Protein AF-A0A7X6PZB3-F1 (afdb_monomer_lite)

pLDDT: mean 87.86, std 7.4, range [53.75, 95.75]

Secondary structure (DSSP, 8-state):
--HHHHHHHHHHHHHHHHHH--S-HHHHHHHHIIIIIIHHHHHHHHTTPPPP-TTS---HHHHHHHHHHHHHHHHHHHHHHHTTTTTTTHHHHHHHHH---TTTHHHHHHHIIIIIHHHHIIIIIIIITTS--TTHHHHHHHHHHHHHHHHHHHH--

Foldseek 3Di:
DDLVCLLLCLLVVLLVVLLVLPDALVRSLVSLCVSLNVVLVVVCVVVVHDAPDPDPDDPVVVVVVVVVVVVCVVVVVVVVCVVVVPCVCLQVLCCPRHNDHPVCPVVSVCCVPPPVVVSLCCRLVPRQQSDDDPPSVVVSVVSVVSSVCSNVVRSPD

Radius of gyration: 17.6 Å; chains: 1; bounding box: 42×25×51 Å

Sequence (157 aa):
MNKKLFMILTVILLITIDMLGIFSYLQRSLLKILLFGIVPLLSLKHRNMPFPNLKKGVNLKGIVLLSVIIIVGLLGGAYLLSYFGLFDNVQVSLANQVGVVKSNYPYVFVYVVLINGPLEEFFFRHYVYIQDFKYRKFVSSLLFSIYHVGMLFTMFP

Structure (mmCIF, N/CA/C/O backbone):
data_AF-A0A7X6PZB3-F1
#
_entry.id   AF-A0A7X6PZB3-F1
#
loop_
_atom_site.group_PDB
_atom_site.id
_atom_site.type_symbol
_atom_site.label_atom_id
_atom_site.label_alt_id
_atom_site.label_comp_id
_atom_site.label_asym_id
_atom_site.label_entity_id
_atom_site.label_seq_id
_atom_site.pdbx_PDB_ins_code
_atom_site.Cartn_x
_atom_site.Cartn_y
_atom_site.Cartn_z
_atom_site.occupancy
_atom_site.B_iso_or_equiv
_atom_site.auth_seq_id
_atom_site.auth_comp_id
_atom_site.auth_asym_id
_atom_site.auth_atom_id
_atom_site.pdbx_PDB_model_num
ATOM 1 N N . MET A 1 1 ? 3.056 -0.558 24.267 1.00 58.31 1 MET A N 1
ATOM 2 C CA . MET A 1 1 ? 3.376 0.449 23.227 1.00 58.31 1 MET A CA 1
ATOM 3 C C . MET A 1 1 ? 2.136 1.269 22.878 1.00 58.31 1 MET A C 1
ATOM 5 O O . MET A 1 1 ? 1.064 0.689 22.708 1.00 58.31 1 MET A O 1
ATOM 9 N N . ASN A 1 2 ? 2.257 2.600 22.811 1.00 82.44 2 ASN A N 1
ATOM 10 C CA . ASN A 1 2 ? 1.155 3.499 22.444 1.00 82.44 2 ASN A CA 1
ATOM 11 C C . ASN A 1 2 ? 0.677 3.187 21.010 1.00 82.44 2 ASN A C 1
ATOM 13 O O . ASN A 1 2 ? 1.489 3.069 20.096 1.00 82.44 2 ASN A O 1
ATOM 17 N N . LYS A 1 3 ? -0.636 3.025 20.811 1.00 81.56 3 LYS A N 1
ATOM 18 C CA . LYS A 1 3 ? -1.231 2.581 19.535 1.00 81.56 3 LYS A CA 1
ATOM 19 C C . LYS A 1 3 ? -0.915 3.545 18.391 1.00 81.56 3 LYS A C 1
ATOM 21 O O . LYS A 1 3 ? -0.605 3.113 17.288 1.00 81.56 3 LYS A O 1
ATOM 26 N N . LYS A 1 4 ? -0.957 4.847 18.684 1.00 84.81 4 LYS A N 1
ATOM 27 C CA . LYS A 1 4 ? -0.624 5.915 17.731 1.00 84.81 4 LYS A CA 1
ATOM 28 C C . LYS A 1 4 ? 0.836 5.847 17.319 1.00 84.81 4 LYS A C 1
ATOM 30 O O . LYS A 1 4 ? 1.136 5.907 16.134 1.00 84.81 4 LYS A O 1
ATOM 35 N N . LEU A 1 5 ? 1.708 5.633 18.301 1.00 87.06 5 LEU A N 1
ATOM 36 C CA . LEU A 1 5 ? 3.136 5.486 18.070 1.00 87.06 5 LEU A CA 1
ATOM 37 C C . LEU A 1 5 ? 3.430 4.268 17.189 1.00 87.06 5 LEU A C 1
ATOM 39 O O . LEU A 1 5 ? 4.184 4.401 16.240 1.00 87.06 5 LEU A O 1
ATOM 43 N N . PHE A 1 6 ? 2.780 3.122 17.433 1.00 89.50 6 PHE A N 1
ATOM 44 C CA . PHE A 1 6 ? 2.917 1.951 16.561 1.00 89.50 6 PHE A CA 1
ATOM 45 C C . PHE A 1 6 ? 2.545 2.273 15.109 1.00 89.50 6 PHE A C 1
ATOM 47 O O . PHE A 1 6 ? 3.359 2.052 14.227 1.00 89.50 6 PHE A O 1
ATOM 54 N N . MET A 1 7 ? 1.357 2.841 14.863 1.00 91.31 7 MET A N 1
ATOM 55 C CA . MET A 1 7 ? 0.893 3.136 13.499 1.00 91.31 7 MET A CA 1
ATOM 56 C C . MET A 1 7 ? 1.852 4.072 12.750 1.00 91.31 7 MET A C 1
ATOM 58 O O . MET A 1 7 ? 2.181 3.818 11.595 1.00 91.31 7 MET A O 1
ATOM 62 N N . ILE A 1 8 ? 2.319 5.128 13.422 1.00 91.56 8 ILE A N 1
ATOM 63 C CA . ILE A 1 8 ? 3.257 6.097 12.847 1.00 91.56 8 ILE A CA 1
ATOM 64 C C . ILE A 1 8 ? 4.614 5.438 12.582 1.00 91.56 8 ILE A C 1
ATOM 66 O O . ILE A 1 8 ? 5.134 5.551 11.476 1.00 91.56 8 ILE A O 1
ATOM 70 N N . LEU A 1 9 ? 5.166 4.710 13.559 1.00 92.44 9 LEU A N 1
ATOM 71 C CA . LEU A 1 9 ? 6.449 4.020 13.408 1.00 92.44 9 LEU A CA 1
ATOM 72 C C . LEU A 1 9 ? 6.406 2.977 12.295 1.00 92.44 9 LEU A C 1
ATOM 74 O O . LEU A 1 9 ? 7.369 2.864 11.550 1.00 92.44 9 LEU A O 1
ATOM 78 N N . THR A 1 10 ? 5.302 2.242 12.149 1.00 91.88 10 THR A N 1
ATOM 79 C CA . THR A 1 10 ? 5.143 1.267 11.069 1.00 91.88 10 THR A CA 1
ATOM 80 C C . THR A 1 10 ? 5.219 1.930 9.696 1.00 91.88 10 THR A C 1
ATOM 82 O O . THR A 1 10 ? 5.924 1.432 8.822 1.00 91.88 10 THR A O 1
ATOM 85 N N . VAL A 1 11 ? 4.527 3.059 9.510 1.00 92.38 11 VAL A N 1
ATOM 86 C CA . VAL A 1 11 ? 4.555 3.804 8.243 1.00 92.38 11 VAL A CA 1
ATOM 87 C C . VAL A 1 11 ? 5.942 4.380 7.976 1.00 92.38 11 VAL A C 1
ATOM 89 O O . VAL A 1 11 ? 6.471 4.181 6.888 1.00 92.38 11 VAL A O 1
ATOM 92 N N . ILE A 1 12 ? 6.552 5.037 8.967 1.00 92.56 12 ILE A N 1
ATOM 93 C CA . ILE A 1 12 ? 7.900 5.604 8.828 1.00 92.56 12 ILE A CA 1
ATOM 94 C C . ILE A 1 12 ? 8.906 4.506 8.484 1.00 92.56 12 ILE A C 1
ATOM 96 O O . ILE A 1 12 ? 9.668 4.663 7.540 1.00 92.56 12 ILE A O 1
ATOM 100 N N . LEU A 1 13 ? 8.875 3.378 9.198 1.00 91.81 13 LEU A N 1
ATOM 101 C CA . LEU A 1 13 ? 9.786 2.263 8.963 1.00 91.81 13 LEU A CA 1
ATOM 102 C C . LEU A 1 13 ? 9.655 1.722 7.535 1.00 91.81 13 LEU A C 1
ATOM 104 O O . LEU A 1 13 ? 10.671 1.510 6.882 1.00 91.81 13 LEU A O 1
ATOM 108 N N . LEU A 1 14 ? 8.430 1.523 7.036 1.00 89.75 14 LEU A N 1
ATOM 109 C CA . LEU A 1 14 ? 8.219 1.049 5.665 1.00 89.75 14 LEU A CA 1
ATOM 110 C C . LEU A 1 14 ? 8.701 2.060 4.623 1.00 89.75 14 LEU A C 1
ATOM 112 O O . LEU A 1 14 ? 9.361 1.655 3.673 1.00 89.75 14 LEU A O 1
ATOM 116 N N . ILE A 1 15 ? 8.448 3.355 4.829 1.00 90.62 15 ILE A N 1
ATOM 117 C CA . ILE A 1 15 ? 8.970 4.406 3.945 1.00 90.62 15 ILE A CA 1
ATOM 118 C C . ILE A 1 15 ? 10.497 4.383 3.945 1.00 90.62 15 ILE A C 1
ATOM 120 O O . ILE A 1 15 ? 11.099 4.378 2.882 1.00 90.62 15 ILE A O 1
ATOM 124 N N . THR A 1 16 ? 11.140 4.319 5.113 1.00 88.81 16 THR A N 1
ATOM 125 C CA . THR A 1 16 ? 12.604 4.255 5.201 1.00 88.81 16 THR A CA 1
ATOM 126 C C . THR A 1 16 ? 13.151 3.021 4.488 1.00 88.81 16 THR A C 1
ATOM 128 O O . THR A 1 16 ? 14.114 3.129 3.738 1.00 88.81 16 THR A O 1
ATOM 131 N N . ILE A 1 17 ? 12.529 1.856 4.671 1.00 87.44 17 ILE A N 1
ATOM 132 C CA . ILE A 1 17 ? 12.915 0.613 3.989 1.00 87.44 17 ILE A CA 1
ATOM 133 C C . ILE A 1 17 ? 12.798 0.761 2.467 1.00 87.44 17 ILE A C 1
ATOM 135 O O . ILE A 1 17 ? 13.715 0.358 1.749 1.00 87.44 17 ILE A O 1
ATOM 139 N N . ASP A 1 18 ? 11.707 1.355 1.981 1.00 83.62 18 ASP A N 1
ATOM 140 C CA . ASP A 1 18 ? 11.501 1.598 0.553 1.00 83.62 18 ASP A CA 1
ATOM 141 C C . ASP A 1 18 ? 12.457 2.662 -0.006 1.00 83.62 18 ASP A C 1
ATOM 143 O O . ASP A 1 18 ? 12.904 2.529 -1.147 1.00 83.62 18 ASP A O 1
ATOM 147 N N . MET A 1 19 ? 12.818 3.668 0.798 1.00 83.25 19 MET A N 1
ATOM 148 C CA . MET A 1 19 ? 13.763 4.726 0.434 1.00 83.25 19 MET A CA 1
ATOM 149 C C . MET A 1 19 ? 15.211 4.258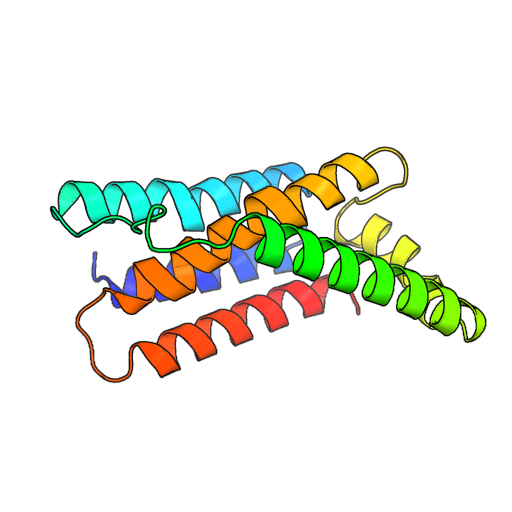 0.376 1.00 83.25 19 MET A C 1
ATOM 151 O O . MET A 1 19 ? 15.968 4.711 -0.475 1.00 83.25 19 MET A O 1
ATO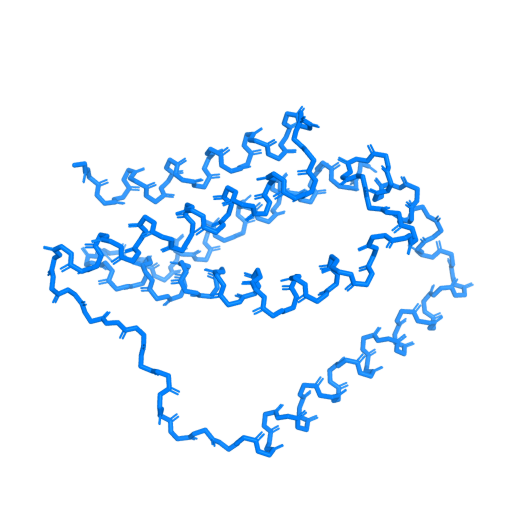M 155 N N . LEU A 1 20 ? 15.608 3.356 1.273 1.00 83.62 20 LEU A N 1
ATOM 156 C CA . LEU A 1 20 ? 16.975 2.847 1.309 1.00 83.62 20 LEU A CA 1
ATOM 157 C C . LEU A 1 20 ? 17.308 1.990 0.083 1.00 83.62 20 LEU A C 1
ATOM 159 O O . LEU A 1 20 ? 18.479 1.825 -0.239 1.00 83.62 20 LEU A O 1
ATOM 163 N N . GLY A 1 21 ? 16.309 1.411 -0.588 1.00 77.06 21 GLY A N 1
ATOM 164 C CA . GLY A 1 21 ? 16.533 0.631 -1.807 1.00 77.06 21 GLY A CA 1
ATOM 165 C C . GLY A 1 21 ? 17.234 -0.720 -1.593 1.00 77.06 21 GLY A C 1
ATOM 166 O O . GLY A 1 21 ? 17.437 -1.454 -2.551 1.00 77.06 21 GLY A O 1
ATOM 167 N N . ILE A 1 22 ? 17.573 -1.080 -0.349 1.00 77.00 22 ILE A N 1
ATOM 168 C CA . ILE A 1 22 ? 18.440 -2.230 -0.021 1.00 77.00 22 ILE A CA 1
ATOM 169 C C . ILE A 1 22 ? 17.729 -3.578 -0.231 1.00 77.00 22 ILE A C 1
ATOM 171 O O . ILE A 1 22 ? 18.370 -4.594 -0.495 1.00 77.00 22 ILE A O 1
ATOM 175 N N . PHE A 1 23 ? 16.402 -3.611 -0.100 1.00 81.50 23 PHE A N 1
ATOM 176 C CA . PHE A 1 23 ? 15.628 -4.852 -0.127 1.00 81.50 23 PHE A CA 1
ATOM 177 C C . PHE A 1 23 ? 15.066 -5.161 -1.514 1.00 81.50 23 PHE A C 1
ATOM 179 O O . PHE A 1 23 ? 14.558 -4.276 -2.209 1.00 81.50 23 PHE A O 1
ATOM 186 N N . SER A 1 24 ? 15.060 -6.445 -1.875 1.00 81.75 24 SER A N 1
ATOM 187 C CA . SER A 1 24 ? 14.364 -6.933 -3.068 1.00 81.75 24 SER A CA 1
ATOM 188 C C . SER A 1 24 ? 12.843 -6.800 -2.929 1.00 81.75 24 SER A C 1
ATOM 190 O O . SER A 1 24 ? 12.309 -6.730 -1.817 1.00 81.75 24 SER A O 1
ATOM 192 N N . TYR A 1 25 ? 12.115 -6.827 -4.051 1.00 82.75 25 TYR A N 1
ATOM 193 C CA . TYR A 1 25 ? 10.649 -6.736 -4.052 1.00 82.75 25 TYR A CA 1
ATOM 194 C C . TYR A 1 25 ? 9.986 -7.762 -3.118 1.00 82.75 25 TYR A C 1
ATOM 196 O O . TYR A 1 25 ? 9.060 -7.437 -2.373 1.00 82.75 25 TYR A O 1
ATOM 204 N N . LEU A 1 26 ? 10.493 -9.000 -3.107 1.00 84.81 26 LEU A N 1
ATOM 205 C CA . LEU A 1 26 ? 9.986 -10.073 -2.250 1.00 84.81 26 LEU A CA 1
ATOM 206 C C . LEU A 1 26 ? 10.214 -9.765 -0.765 1.00 84.81 26 LEU A C 1
ATOM 208 O O . LEU A 1 26 ? 9.305 -9.929 0.044 1.00 84.81 26 LEU A O 1
ATOM 212 N N . GLN A 1 27 ? 11.401 -9.276 -0.400 1.00 88.06 27 GLN A N 1
ATOM 213 C CA . GLN A 1 27 ? 11.713 -8.910 0.985 1.00 88.06 27 GLN A CA 1
ATOM 214 C C . GLN A 1 27 ? 10.828 -7.756 1.472 1.00 88.06 27 GLN A C 1
ATOM 216 O O . GLN A 1 27 ? 10.248 -7.842 2.555 1.00 88.06 27 GLN A O 1
ATOM 221 N N . ARG A 1 28 ? 10.642 -6.718 0.645 1.00 87.50 28 ARG A N 1
ATOM 222 C CA . ARG A 1 28 ? 9.708 -5.611 0.923 1.00 87.50 28 ARG A CA 1
ATOM 223 C C . ARG A 1 28 ? 8.281 -6.124 1.113 1.00 87.50 28 ARG A C 1
ATOM 225 O O . ARG A 1 28 ? 7.593 -5.733 2.052 1.00 87.50 28 ARG A O 1
ATOM 232 N N . SER A 1 29 ? 7.861 -7.058 0.263 1.00 89.81 29 SER A N 1
ATOM 233 C CA . SER A 1 29 ? 6.535 -7.675 0.320 1.00 89.81 29 SER A CA 1
ATOM 234 C C . SER A 1 29 ? 6.298 -8.449 1.621 1.00 89.81 29 SER A C 1
ATOM 236 O O . SER A 1 29 ? 5.237 -8.321 2.236 1.00 89.81 29 SER A O 1
ATOM 238 N N . LEU A 1 30 ? 7.293 -9.216 2.081 1.00 92.00 30 LEU A N 1
ATOM 239 C CA . LEU A 1 30 ? 7.241 -9.933 3.361 1.00 92.00 30 LEU A CA 1
ATOM 240 C C . LEU A 1 30 ? 7.171 -8.973 4.552 1.00 92.00 30 LEU A C 1
ATOM 242 O O . LEU A 1 30 ? 6.381 -9.189 5.473 1.00 92.00 30 LEU A O 1
ATOM 246 N N . LEU A 1 31 ? 7.948 -7.888 4.518 1.00 92.56 31 LEU A N 1
ATOM 247 C CA . LEU A 1 31 ? 7.905 -6.850 5.548 1.00 92.56 31 LEU A CA 1
ATOM 248 C C . LEU A 1 31 ? 6.527 -6.187 5.617 1.00 92.56 31 LEU A C 1
ATOM 250 O O . LEU A 1 31 ? 6.003 -6.006 6.714 1.00 92.56 31 LEU A O 1
ATOM 254 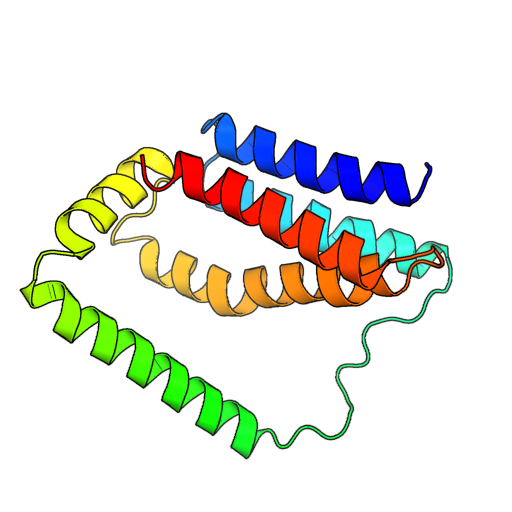N N . LYS A 1 32 ? 5.894 -5.905 4.471 1.00 92.00 32 LYS A N 1
ATOM 255 C CA . LYS A 1 32 ? 4.514 -5.396 4.425 1.00 92.00 32 LYS A CA 1
ATOM 256 C C . LYS A 1 32 ? 3.516 -6.395 5.006 1.00 92.00 32 LYS A C 1
ATOM 258 O O . LYS A 1 32 ? 2.708 -6.011 5.847 1.00 92.00 32 LYS A O 1
ATOM 263 N N . ILE A 1 33 ? 3.598 -7.678 4.644 1.00 94.56 33 ILE A N 1
ATOM 264 C CA . ILE A 1 33 ? 2.742 -8.728 5.232 1.00 94.56 33 ILE A CA 1
ATOM 265 C C . ILE A 1 33 ? 2.880 -8.745 6.759 1.00 94.56 33 ILE A C 1
ATOM 267 O O . ILE A 1 33 ? 1.882 -8.821 7.478 1.00 94.56 33 ILE A O 1
ATOM 271 N N . LEU A 1 34 ? 4.106 -8.642 7.268 1.00 94.56 34 LEU A N 1
ATOM 272 C CA . LEU A 1 34 ? 4.364 -8.657 8.701 1.00 94.56 34 LEU A CA 1
ATOM 273 C C . LEU A 1 34 ? 3.820 -7.398 9.393 1.00 94.56 34 LEU A C 1
ATOM 275 O O . LEU A 1 34 ? 3.109 -7.503 10.393 1.00 94.56 34 LEU A O 1
ATOM 279 N N . LEU A 1 35 ? 4.124 -6.219 8.854 1.00 93.75 35 LEU A N 1
ATOM 280 C CA . LEU A 1 35 ? 3.861 -4.929 9.490 1.00 93.75 35 LEU A CA 1
ATOM 281 C C . LEU A 1 35 ? 2.426 -4.418 9.307 1.00 93.75 35 LEU A C 1
ATOM 283 O O . LEU A 1 35 ? 1.870 -3.842 10.241 1.00 93.75 35 LEU A O 1
ATOM 287 N N . PHE A 1 36 ? 1.815 -4.645 8.144 1.00 94.50 36 PHE A N 1
ATOM 288 C CA . PHE A 1 36 ? 0.424 -4.279 7.861 1.00 94.50 36 PHE A CA 1
ATOM 289 C C . PHE A 1 36 ? -0.562 -5.420 8.119 1.00 94.50 36 PHE A C 1
ATOM 291 O O . PHE A 1 36 ? -1.729 -5.150 8.381 1.00 94.50 36 PHE A O 1
ATOM 298 N N . GLY A 1 37 ? -0.113 -6.678 8.119 1.00 93.50 37 GLY A N 1
ATOM 299 C CA . GLY A 1 37 ? -0.962 -7.848 8.353 1.00 93.50 37 GLY A CA 1
ATOM 300 C C . GLY A 1 37 ? -0.775 -8.469 9.736 1.00 93.50 37 GLY A C 1
ATOM 301 O O . GLY A 1 37 ? -1.612 -8.301 10.624 1.00 93.50 37 GLY A O 1
ATOM 302 N N . ILE A 1 38 ? 0.323 -9.205 9.928 1.00 93.81 38 ILE A N 1
ATOM 303 C CA . ILE A 1 38 ? 0.516 -10.100 11.083 1.00 93.81 38 ILE A CA 1
ATOM 304 C C . ILE A 1 38 ? 0.520 -9.331 12.409 1.00 93.81 38 ILE A C 1
ATOM 306 O O . ILE A 1 38 ? -0.245 -9.664 13.314 1.00 93.81 38 ILE A O 1
ATOM 310 N N . VAL A 1 39 ? 1.352 -8.296 12.544 1.00 93.25 39 VAL A N 1
ATOM 311 C CA . VAL A 1 39 ? 1.473 -7.547 13.805 1.00 93.25 39 VAL A CA 1
ATOM 312 C C . VAL A 1 39 ? 0.149 -6.858 14.185 1.00 93.25 39 VAL A C 1
ATOM 314 O 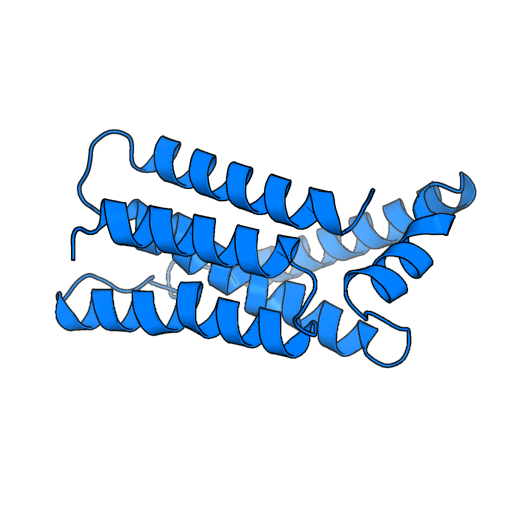O . VAL A 1 39 ? -0.291 -7.011 15.330 1.00 93.25 39 VAL A O 1
ATOM 317 N N . PRO A 1 40 ? -0.552 -6.162 13.268 1.00 92.50 40 PRO A N 1
ATOM 318 C CA . PRO A 1 40 ? -1.878 -5.617 13.550 1.00 92.50 40 PRO A CA 1
ATOM 319 C C . PRO A 1 40 ? -2.919 -6.687 13.906 1.00 92.50 40 PRO A C 1
ATOM 321 O O . PRO A 1 40 ? -3.685 -6.485 14.847 1.00 92.50 40 PRO A O 1
ATOM 324 N N . LEU A 1 41 ? -2.926 -7.846 13.234 1.00 91.81 41 LEU A N 1
ATOM 325 C CA . LEU A 1 41 ? -3.828 -8.960 13.564 1.00 91.81 41 LEU A CA 1
ATOM 326 C C . LEU A 1 41 ? -3.591 -9.495 14.980 1.00 91.81 41 LEU A C 1
ATOM 328 O O . LEU A 1 41 ? -4.547 -9.676 15.738 1.00 91.81 41 LEU A O 1
ATOM 332 N N . LEU A 1 42 ? -2.330 -9.708 15.364 1.00 91.75 42 LEU A N 1
ATOM 333 C CA . LEU A 1 42 ? -1.971 -10.137 16.718 1.00 91.75 42 LEU A CA 1
ATOM 334 C C . LEU A 1 42 ? -2.372 -9.086 17.763 1.00 91.75 42 LEU A C 1
ATOM 336 O O . LEU A 1 42 ? -2.897 -9.439 18.818 1.00 91.75 42 LEU A O 1
ATOM 340 N N . SER A 1 43 ? -2.196 -7.800 17.448 1.00 91.06 43 SER A N 1
ATOM 341 C CA . SER A 1 43 ? -2.628 -6.676 18.291 1.00 91.06 43 SER A CA 1
ATOM 342 C C . SER A 1 43 ? -4.147 -6.656 18.504 1.00 91.06 43 SER A C 1
ATOM 344 O O . SER A 1 43 ? -4.600 -6.458 19.633 1.00 91.06 43 SER A O 1
ATOM 346 N N . LEU A 1 44 ? -4.945 -6.907 17.455 1.00 91.12 44 LEU A N 1
ATOM 347 C CA . LEU A 1 44 ? -6.406 -7.020 17.566 1.00 91.12 44 LEU A CA 1
ATOM 348 C C . LEU A 1 44 ? -6.813 -8.231 18.411 1.00 91.12 44 LEU A C 1
ATOM 350 O O . LEU A 1 44 ? -7.626 -8.081 19.324 1.00 91.12 44 LEU A O 1
ATOM 354 N N . LYS A 1 45 ? -6.202 -9.399 18.156 1.00 89.88 45 LYS A N 1
ATOM 355 C CA . LYS A 1 45 ? -6.466 -10.642 18.896 1.00 89.88 45 LYS A CA 1
ATOM 356 C C . LYS A 1 45 ? -6.177 -10.482 20.385 1.00 89.88 45 LYS A C 1
ATOM 358 O O . LYS A 1 45 ? -7.022 -10.805 21.208 1.00 89.88 45 LYS A O 1
ATOM 363 N N . HIS A 1 46 ? -5.009 -9.945 20.733 1.00 90.06 46 HIS A N 1
ATOM 364 C CA . HIS A 1 46 ? -4.603 -9.743 22.125 1.00 90.06 46 HIS A CA 1
ATOM 365 C C . HIS A 1 46 ? -5.545 -8.796 22.888 1.00 90.06 46 HIS A C 1
ATOM 367 O O . HIS A 1 46 ? -5.648 -8.867 24.107 1.00 90.06 46 HIS A O 1
ATOM 373 N N . ARG A 1 47 ? -6.246 -7.909 22.174 1.00 85.69 47 ARG A N 1
ATOM 374 C CA . ARG A 1 47 ? -7.143 -6.902 22.753 1.00 85.69 47 ARG A CA 1
ATOM 375 C C . ARG A 1 47 ? -8.621 -7.243 22.620 1.00 85.69 47 ARG A C 1
ATOM 377 O O . ARG A 1 47 ? -9.445 -6.394 22.947 1.00 85.69 47 ARG A O 1
ATOM 384 N N . ASN A 1 48 ? -8.954 -8.432 22.114 1.00 87.44 48 ASN A N 1
ATOM 385 C CA . ASN A 1 48 ? -10.329 -8.840 21.821 1.00 87.44 48 ASN A CA 1
ATOM 386 C C . ASN A 1 48 ? -11.099 -7.799 20.979 1.00 87.44 48 ASN A C 1
ATOM 388 O O . ASN A 1 48 ? -12.295 -7.588 21.168 1.00 87.44 48 ASN A O 1
ATOM 392 N N . MET A 1 49 ? -10.408 -7.117 20.058 1.00 87.62 49 MET A N 1
ATOM 393 C CA . MET A 1 49 ? -11.034 -6.161 19.139 1.00 87.62 49 MET A CA 1
ATOM 394 C C . MET A 1 49 ? -11.621 -6.901 17.930 1.00 87.62 49 MET A C 1
ATOM 396 O O . MET A 1 49 ? -11.073 -7.928 17.519 1.00 87.62 49 MET A O 1
ATOM 400 N N . PRO A 1 50 ? -12.714 -6.404 17.326 1.00 85.31 50 PRO A N 1
ATOM 401 C CA . PRO A 1 50 ? -13.368 -7.124 16.249 1.00 85.31 50 PRO A CA 1
ATOM 402 C C . PRO A 1 50 ? -12.511 -7.147 14.979 1.00 85.31 50 PRO A C 1
ATOM 404 O O . PRO A 1 50 ? -11.863 -6.169 14.586 1.00 85.31 50 PRO A O 1
ATOM 407 N N . PHE A 1 51 ? -12.541 -8.303 14.327 1.00 83.56 51 PHE A N 1
ATOM 408 C CA . PHE A 1 51 ? -11.912 -8.546 13.036 1.00 83.56 51 PHE A CA 1
ATOM 409 C C . PHE A 1 51 ? -12.753 -7.951 11.896 1.00 83.56 51 PHE A C 1
ATOM 411 O O . PHE A 1 51 ? -13.961 -7.747 12.066 1.00 83.56 51 PHE A O 1
ATOM 418 N N . PRO A 1 52 ? -12.142 -7.665 10.733 1.00 76.62 52 PRO A N 1
ATOM 419 C CA . PRO A 1 52 ? -12.891 -7.224 9.564 1.00 76.62 52 PRO A CA 1
ATOM 420 C C . PRO A 1 52 ? -13.919 -8.294 9.181 1.00 76.62 52 PRO A C 1
ATOM 422 O O . PRO A 1 52 ? -13.586 -9.462 8.978 1.00 76.62 52 PRO A O 1
ATOM 425 N N . ASN A 1 53 ? -15.193 -7.905 9.109 1.00 74.19 53 ASN A N 1
ATOM 426 C CA . ASN A 1 53 ? -16.263 -8.821 8.736 1.00 74.19 53 ASN A CA 1
ATOM 427 C C . ASN A 1 53 ? -16.360 -8.910 7.208 1.00 74.19 53 ASN A C 1
ATOM 429 O O . ASN A 1 53 ? -16.937 -8.038 6.564 1.00 74.19 53 ASN A O 1
ATOM 433 N N . LEU A 1 54 ? -15.821 -9.988 6.643 1.00 67.69 54 LEU A N 1
ATOM 434 C CA . LEU A 1 54 ? -15.788 -10.234 5.197 1.00 67.69 54 LEU A CA 1
ATOM 435 C C . LEU A 1 54 ? -17.141 -10.698 4.613 1.00 67.69 54 LEU A C 1
ATOM 437 O O . LEU A 1 54 ? -17.253 -10.879 3.406 1.00 67.69 54 LEU A O 1
ATOM 441 N N . LYS A 1 55 ? -18.173 -10.924 5.442 1.00 61.25 55 LYS A N 1
ATOM 442 C CA . LYS A 1 55 ? -19.403 -11.637 5.038 1.00 61.25 55 LYS A CA 1
ATOM 443 C C . LYS A 1 55 ? -20.604 -10.754 4.669 1.00 61.25 55 LYS A C 1
ATOM 445 O O . LYS A 1 55 ? -21.678 -11.288 4.397 1.00 61.25 55 LYS A O 1
ATOM 450 N N . LYS A 1 56 ? -20.505 -9.422 4.690 1.00 53.75 56 LYS A N 1
ATOM 451 C CA . LYS A 1 56 ? -21.707 -8.569 4.610 1.00 53.75 56 LYS A CA 1
ATOM 452 C C . LYS A 1 56 ? -22.121 -8.240 3.163 1.00 53.75 56 LYS A C 1
ATOM 454 O O . LYS A 1 56 ? -21.487 -7.416 2.521 1.00 53.75 56 LYS A O 1
ATOM 459 N N . GLY A 1 57 ? -23.229 -8.833 2.696 1.00 59.09 57 GLY A N 1
ATOM 460 C CA . GLY A 1 57 ? -24.077 -8.299 1.609 1.00 59.09 57 GLY A CA 1
ATOM 461 C C . GLY A 1 57 ? -23.436 -8.181 0.222 1.00 59.09 57 GLY A C 1
ATOM 462 O O . GLY A 1 57 ? -23.791 -7.293 -0.549 1.00 59.09 57 GLY A O 1
ATOM 463 N N . VAL A 1 58 ? -22.465 -9.036 -0.088 1.00 65.50 58 VAL A N 1
ATOM 464 C CA . VAL A 1 58 ? -21.604 -8.859 -1.255 1.00 65.50 58 VAL A CA 1
ATOM 465 C C . VAL A 1 58 ? -22.302 -9.371 -2.519 1.00 65.50 58 VAL A C 1
ATOM 467 O O . VAL A 1 58 ? -22.437 -10.579 -2.711 1.00 65.50 58 VAL A O 1
ATOM 470 N N . ASN A 1 59 ? -22.723 -8.471 -3.413 1.00 84.44 59 ASN A N 1
ATOM 471 C CA . ASN A 1 59 ? -23.081 -8.844 -4.784 1.00 84.44 59 ASN A CA 1
ATOM 472 C C . ASN A 1 59 ? -21.801 -9.250 -5.530 1.00 84.44 59 ASN A C 1
ATOM 474 O O . ASN A 1 59 ? -21.212 -8.450 -6.254 1.00 84.44 59 ASN A O 1
ATOM 478 N N . LEU A 1 60 ? -21.353 -10.491 -5.318 1.00 83.38 60 LEU A N 1
ATOM 479 C CA . LEU A 1 60 ? -20.104 -11.014 -5.877 1.00 83.38 60 LEU A CA 1
ATOM 480 C C . LEU A 1 60 ? -20.061 -10.868 -7.398 1.00 83.38 60 LEU A C 1
ATOM 482 O O . LEU A 1 60 ? -19.037 -10.463 -7.933 1.00 83.38 60 LEU A O 1
ATOM 486 N N . LYS A 1 61 ? -21.181 -11.122 -8.088 1.00 87.75 61 LYS A N 1
ATOM 487 C CA . LYS A 1 61 ? -21.275 -10.936 -9.542 1.00 87.75 61 LYS A CA 1
ATOM 488 C C . LYS A 1 61 ? -21.021 -9.482 -9.935 1.00 87.75 61 LYS A C 1
ATOM 490 O O . LYS A 1 61 ? -20.239 -9.232 -10.843 1.00 87.75 61 LYS A O 1
ATOM 495 N N . GLY A 1 62 ? -21.643 -8.536 -9.229 1.00 90.12 62 GLY A N 1
ATOM 496 C CA . GLY A 1 62 ? -21.443 -7.104 -9.450 1.00 90.12 62 GLY A CA 1
ATOM 497 C C . GLY A 1 62 ? -20.007 -6.653 -9.180 1.00 90.12 62 GLY A C 1
ATOM 498 O O . GLY A 1 62 ? -19.452 -5.904 -9.975 1.00 90.12 62 GLY A O 1
ATOM 499 N N . ILE A 1 63 ? -19.381 -7.148 -8.107 1.00 87.06 63 ILE A N 1
ATOM 50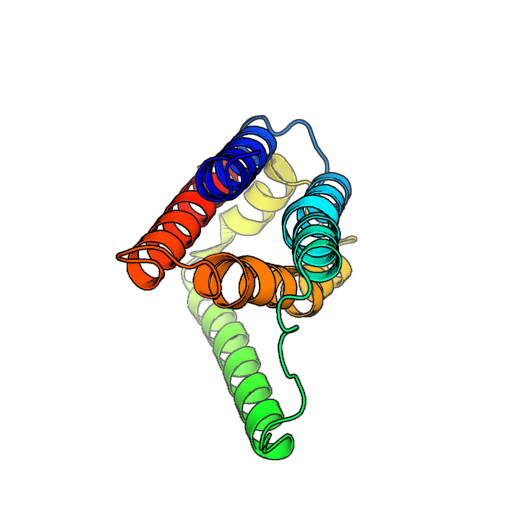0 C CA . ILE A 1 63 ? -17.981 -6.829 -7.791 1.00 87.06 63 ILE A CA 1
ATOM 501 C C . ILE A 1 63 ? -17.043 -7.395 -8.847 1.00 87.06 63 ILE A C 1
ATOM 503 O O . ILE A 1 63 ? -16.205 -6.659 -9.349 1.00 87.06 63 ILE A O 1
ATOM 507 N N . VAL A 1 64 ? -17.203 -8.666 -9.219 1.00 88.62 64 VAL A N 1
ATOM 508 C CA . VAL A 1 64 ? -16.369 -9.292 -10.252 1.00 88.62 64 VAL A CA 1
ATOM 509 C C . VAL A 1 64 ? -16.521 -8.552 -11.578 1.00 88.62 64 VAL A C 1
ATOM 511 O O . VAL A 1 64 ? -15.516 -8.228 -12.203 1.00 88.62 64 VAL A O 1
ATOM 514 N N . LEU A 1 65 ? -17.751 -8.215 -11.979 1.00 93.75 65 LEU A N 1
ATOM 515 C CA . LEU A 1 65 ? -17.997 -7.441 -13.195 1.00 93.75 65 LEU A CA 1
ATOM 516 C C . LEU A 1 65 ? -17.312 -6.070 -13.137 1.00 93.75 65 LEU A C 1
ATOM 518 O O . LEU A 1 65 ? -16.620 -5.695 -14.080 1.00 93.75 65 LEU A O 1
ATOM 522 N N . LEU A 1 66 ? -17.451 -5.346 -12.025 1.00 92.19 66 LEU A N 1
ATOM 523 C CA . LEU A 1 66 ? -16.806 -4.048 -11.838 1.00 92.19 66 LEU A CA 1
ATOM 524 C C . LEU A 1 66 ? -15.275 -4.164 -11.858 1.00 92.19 66 LEU A C 1
ATOM 526 O O . LEU A 1 66 ? -14.615 -3.356 -12.503 1.00 92.19 66 LEU A O 1
ATOM 530 N N . SER A 1 67 ? -14.704 -5.178 -11.205 1.00 88.31 67 SER A N 1
ATOM 531 C CA . SER A 1 67 ? -13.264 -5.447 -11.233 1.00 88.31 67 SER A CA 1
ATOM 532 C C . SER A 1 67 ? -12.770 -5.717 -12.652 1.00 88.31 67 SER A C 1
ATOM 534 O O . SER A 1 67 ? -11.750 -5.160 -13.045 1.00 88.31 67 SER A O 1
ATOM 536 N N . VAL A 1 68 ? -13.503 -6.512 -13.441 1.00 91.88 68 VAL A N 1
ATOM 537 C CA . VAL A 1 68 ? -13.171 -6.765 -14.852 1.00 91.88 68 VAL A CA 1
ATOM 538 C C . VAL A 1 68 ? -13.225 -5.470 -15.660 1.00 91.88 68 VAL A C 1
ATOM 540 O O . VAL A 1 68 ? -12.276 -5.183 -16.383 1.00 91.88 68 VAL A O 1
ATOM 543 N N . ILE A 1 69 ? -14.275 -4.656 -15.503 1.00 95.75 69 ILE A N 1
ATOM 544 C CA . ILE A 1 69 ? -14.398 -3.359 -16.189 1.00 95.75 69 ILE A CA 1
ATOM 545 C C . ILE A 1 69 ? -13.214 -2.446 -15.849 1.00 95.75 69 ILE A C 1
ATOM 547 O O . ILE A 1 69 ? -12.621 -1.859 -16.751 1.00 95.75 69 ILE A O 1
ATOM 551 N N . ILE A 1 70 ? -12.838 -2.351 -14.570 1.00 92.94 70 ILE A N 1
ATOM 552 C CA . ILE A 1 70 ? -11.702 -1.533 -14.127 1.00 92.94 70 ILE A CA 1
ATOM 553 C C . ILE A 1 70 ? -10.394 -2.049 -14.730 1.00 92.94 70 ILE A C 1
ATOM 555 O O . ILE A 1 70 ? -9.619 -1.252 -15.250 1.00 92.94 70 ILE A O 1
ATOM 559 N N . ILE A 1 71 ? -10.147 -3.362 -14.699 1.00 90.31 71 ILE A N 1
ATOM 560 C CA . ILE A 1 71 ? -8.925 -3.955 -15.263 1.00 90.31 71 ILE A CA 1
ATOM 561 C C . ILE A 1 71 ? -8.856 -3.706 -16.772 1.00 90.31 71 ILE A C 1
ATOM 563 O O . ILE A 1 71 ? -7.822 -3.263 -17.266 1.00 90.31 71 ILE A O 1
ATOM 567 N N . VAL A 1 72 ? -9.950 -3.936 -17.502 1.00 94.00 72 VAL A N 1
ATOM 568 C CA . VAL A 1 72 ? -10.015 -3.689 -18.950 1.00 94.00 72 VAL A CA 1
ATOM 569 C C . VAL A 1 72 ? -9.804 -2.208 -19.258 1.00 94.00 72 VAL A C 1
ATOM 571 O O . VAL A 1 72 ? -9.023 -1.883 -20.147 1.00 94.00 72 VAL A O 1
ATOM 574 N N . GLY A 1 73 ? -10.439 -1.307 -18.505 1.00 95.50 73 GLY A N 1
ATOM 575 C CA . GLY A 1 73 ? -10.254 0.136 -18.657 1.00 95.50 73 GLY A CA 1
ATOM 576 C C . GLY A 1 73 ? -8.818 0.578 -18.379 1.00 95.50 73 GLY A C 1
ATOM 577 O O . GLY A 1 73 ? -8.274 1.392 -19.119 1.00 95.50 73 GLY A O 1
ATOM 578 N N . LEU A 1 74 ? -8.174 0.004 -17.361 1.00 90.94 74 LEU A N 1
ATOM 579 C CA . LEU A 1 74 ? -6.790 0.310 -17.001 1.00 90.94 74 LEU A CA 1
ATOM 580 C C . LEU A 1 74 ? -5.808 -0.191 -18.065 1.00 90.94 74 LEU A C 1
ATOM 582 O O . LEU A 1 74 ? -4.925 0.558 -18.473 1.00 90.94 74 LEU A O 1
ATOM 586 N N . LEU A 1 75 ? -5.987 -1.418 -18.565 1.00 90.88 75 LEU A N 1
ATOM 587 C CA . LEU A 1 75 ? -5.163 -1.972 -19.644 1.00 90.88 75 LEU A CA 1
ATOM 588 C C . LEU A 1 75 ? -5.380 -1.232 -20.968 1.00 90.88 75 LEU A C 1
ATOM 590 O O . LEU A 1 75 ? -4.413 -0.917 -21.656 1.00 90.88 75 LEU A O 1
ATOM 594 N N . GLY A 1 76 ? -6.632 -0.916 -21.308 1.00 94.44 76 GLY A N 1
ATOM 595 C CA . GLY A 1 76 ? -6.972 -0.143 -22.502 1.00 94.44 76 GLY A CA 1
ATOM 596 C C . GLY A 1 76 ? -6.414 1.277 -22.441 1.00 94.44 76 GLY A C 1
ATOM 597 O O . GLY A 1 76 ? -5.798 1.738 -23.398 1.00 94.44 76 GLY A O 1
ATOM 598 N N . GLY A 1 77 ? -6.548 1.946 -21.294 1.00 93.50 77 GLY A N 1
ATOM 599 C CA . GLY A 1 77 ? -5.945 3.254 -21.055 1.00 93.50 77 GLY A CA 1
ATOM 600 C C . GLY A 1 77 ? -4.421 3.207 -21.146 1.00 93.50 77 GLY A C 1
ATOM 601 O O . GLY A 1 77 ? -3.830 4.035 -21.832 1.00 93.50 77 GLY A O 1
ATOM 602 N N . ALA A 1 78 ? -3.781 2.207 -20.535 1.00 89.75 78 ALA A N 1
ATOM 603 C CA . ALA A 1 78 ? -2.335 2.027 -20.623 1.00 89.75 78 ALA A CA 1
ATOM 604 C C . ALA A 1 78 ? -1.866 1.801 -22.072 1.00 89.75 78 ALA A C 1
ATOM 606 O O . ALA A 1 78 ? -0.884 2.398 -22.505 1.00 89.75 78 ALA A O 1
ATOM 607 N N . TYR A 1 79 ? -2.596 0.996 -22.846 1.00 91.38 79 TYR A N 1
ATOM 608 C CA . TYR A 1 79 ? -2.308 0.770 -24.261 1.00 91.38 79 TYR A CA 1
ATOM 609 C C . TYR A 1 79 ? -2.431 2.055 -25.087 1.00 91.38 79 TYR A C 1
ATOM 611 O O . TYR A 1 79 ? -1.510 2.400 -25.823 1.00 91.38 79 TYR A O 1
ATOM 619 N N . LEU A 1 80 ? -3.519 2.811 -24.921 1.00 94.75 80 LEU A N 1
ATOM 620 C CA . LEU A 1 80 ? -3.725 4.070 -25.642 1.00 94.75 80 LEU A CA 1
ATOM 621 C C . LEU A 1 80 ? -2.661 5.116 -25.288 1.00 94.75 80 LEU A C 1
ATOM 623 O O . LEU A 1 80 ? -2.133 5.786 -26.170 1.00 94.75 80 LEU A O 1
ATOM 627 N N . LEU A 1 81 ? -2.316 5.234 -24.006 1.00 92.44 81 LEU A N 1
ATOM 628 C CA . LEU A 1 81 ? -1.302 6.179 -23.543 1.00 92.44 81 LEU A CA 1
ATOM 629 C C . LEU A 1 81 ? 0.125 5.762 -23.936 1.00 92.44 81 LEU A C 1
ATOM 631 O O . LEU A 1 81 ? 0.991 6.626 -24.063 1.00 92.44 81 LEU A O 1
ATOM 635 N N . SER A 1 82 ? 0.372 4.471 -24.194 1.00 89.50 82 SER A N 1
ATOM 636 C CA . SER A 1 82 ? 1.681 3.985 -24.657 1.00 89.50 82 SER A CA 1
ATOM 637 C C . SER A 1 82 ? 2.094 4.578 -26.006 1.00 89.50 82 SER A C 1
ATOM 639 O O . SER A 1 82 ? 3.272 4.847 -26.215 1.00 89.50 82 SER A O 1
ATOM 641 N N . TYR A 1 83 ? 1.134 4.900 -26.881 1.00 91.19 83 TYR A N 1
ATOM 642 C CA . TYR A 1 83 ? 1.409 5.573 -28.156 1.00 91.19 83 TYR A CA 1
ATOM 643 C C . TYR A 1 83 ? 1.994 6.979 -27.993 1.00 91.19 83 TYR A C 1
ATOM 645 O O . TYR A 1 83 ? 2.634 7.484 -28.911 1.00 91.19 83 TYR A O 1
ATOM 653 N N . PHE A 1 84 ? 1.784 7.609 -26.836 1.00 92.19 84 PHE A N 1
ATOM 654 C CA . PHE A 1 84 ? 2.337 8.922 -26.511 1.00 92.19 84 PHE A CA 1
ATOM 655 C C . PHE A 1 84 ? 3.683 8.832 -25.770 1.00 92.19 84 PHE A C 1
ATOM 657 O O . PHE A 1 84 ? 4.159 9.845 -25.265 1.00 92.19 84 PHE A O 1
ATOM 664 N N . GLY A 1 85 ? 4.279 7.638 -25.650 1.00 86.94 85 GLY A N 1
ATOM 665 C CA . GLY A 1 85 ? 5.562 7.434 -24.964 1.00 86.94 85 GLY A CA 1
ATOM 666 C C . GLY A 1 85 ? 5.509 7.635 -23.443 1.00 86.94 85 GLY A C 1
ATOM 667 O O . GLY A 1 85 ? 6.540 7.712 -22.779 1.00 86.94 85 GLY A O 1
ATOM 668 N N . LEU A 1 86 ? 4.308 7.714 -22.850 1.00 85.62 86 LEU A N 1
ATOM 669 C CA . LEU A 1 86 ? 4.112 8.002 -21.419 1.00 85.62 86 LEU A CA 1
ATOM 670 C C . LEU A 1 86 ? 4.717 6.946 -20.480 1.00 85.62 86 LEU A C 1
ATOM 672 O O . LEU A 1 86 ? 4.928 7.231 -19.302 1.00 85.62 86 LEU A O 1
ATOM 676 N N . PHE A 1 87 ? 4.984 5.734 -20.976 1.00 85.19 87 PHE A N 1
ATOM 677 C CA . PHE A 1 87 ? 5.458 4.611 -20.162 1.00 85.19 87 PHE A CA 1
ATOM 678 C C . PHE A 1 87 ? 6.836 4.074 -20.559 1.00 85.19 87 PHE A C 1
ATOM 680 O O . PHE A 1 87 ? 7.280 3.091 -19.965 1.00 85.19 87 PHE A O 1
ATOM 687 N N . ASP A 1 88 ? 7.538 4.713 -21.497 1.00 85.38 88 ASP A N 1
ATOM 688 C CA . ASP A 1 88 ? 8.794 4.193 -22.064 1.00 85.38 88 ASP A CA 1
ATOM 689 C C . ASP A 1 88 ? 9.862 3.948 -20.985 1.00 85.38 88 ASP A C 1
ATOM 691 O O . ASP A 1 88 ? 10.588 2.954 -21.008 1.00 85.38 88 ASP A O 1
ATOM 695 N N . ASN A 1 89 ? 9.888 4.805 -19.961 1.00 85.75 89 ASN A N 1
ATOM 696 C CA . ASN A 1 89 ? 10.843 4.722 -18.856 1.00 85.75 89 ASN A CA 1
ATOM 697 C C . ASN A 1 89 ? 10.354 3.876 -17.671 1.00 85.75 89 ASN A C 1
ATOM 699 O O . ASN A 1 89 ? 11.147 3.537 -16.792 1.00 85.75 89 ASN A O 1
ATOM 703 N N . VAL A 1 90 ? 9.069 3.502 -17.627 1.00 87.12 90 VAL A N 1
ATOM 704 C CA . VAL A 1 90 ? 8.487 2.789 -16.476 1.00 87.12 90 VAL A CA 1
ATOM 705 C C . VAL A 1 90 ? 9.133 1.422 -16.300 1.00 87.12 90 VAL A C 1
ATOM 707 O O . VAL A 1 90 ? 9.477 1.048 -15.181 1.00 87.12 90 VAL A O 1
ATOM 710 N N . GLN A 1 91 ? 9.354 0.685 -17.390 1.00 87.00 91 GLN A N 1
ATOM 711 C CA . GLN A 1 91 ? 9.983 -0.633 -17.314 1.00 87.00 91 GLN A CA 1
ATOM 712 C C . GLN A 1 91 ? 11.424 -0.544 -16.792 1.00 87.00 91 GLN A C 1
ATOM 714 O O . GLN A 1 91 ? 11.813 -1.340 -15.938 1.00 87.00 91 GLN A O 1
ATOM 719 N N . VAL A 1 92 ? 12.202 0.426 -17.283 1.00 88.38 92 VAL A N 1
ATOM 720 C CA . VAL A 1 92 ? 13.594 0.638 -16.860 1.00 88.38 92 VAL A CA 1
ATOM 721 C C . VAL A 1 92 ? 13.649 1.064 -15.395 1.00 88.38 92 VAL A C 1
ATOM 723 O O . VAL A 1 92 ? 14.436 0.512 -14.628 1.00 88.38 92 VAL A O 1
ATOM 726 N N . SER A 1 93 ? 12.776 1.984 -14.976 1.00 87.81 93 SER A N 1
ATOM 727 C CA . SER A 1 93 ? 12.720 2.436 -13.585 1.00 87.81 93 SER A CA 1
ATOM 728 C C . SER A 1 93 ? 12.337 1.301 -12.635 1.00 87.81 93 SER A C 1
ATOM 730 O O . SER A 1 93 ? 13.009 1.072 -11.632 1.00 87.81 93 SER A O 1
ATOM 732 N N . LEU A 1 94 ? 11.317 0.510 -12.981 1.00 86.75 94 LEU A N 1
ATOM 733 C CA . LEU A 1 94 ? 10.896 -0.640 -12.180 1.00 86.75 94 LEU A CA 1
ATOM 734 C C . LEU A 1 94 ? 11.989 -1.714 -12.073 1.00 86.75 94 LEU A C 1
ATOM 736 O O . LEU A 1 94 ? 12.189 -2.289 -10.999 1.00 86.75 94 LEU A O 1
ATOM 740 N N . ALA A 1 95 ? 12.724 -1.965 -13.156 1.00 88.38 95 ALA A N 1
ATOM 741 C CA . ALA A 1 95 ? 13.844 -2.897 -13.142 1.00 88.38 95 ALA A CA 1
ATOM 742 C C . ALA A 1 95 ? 14.980 -2.401 -12.235 1.00 88.38 95 ALA A C 1
ATOM 744 O O . ALA A 1 95 ? 15.470 -3.166 -11.405 1.00 88.38 95 ALA A O 1
ATOM 745 N N . ASN A 1 96 ? 15.350 -1.123 -12.342 1.00 86.69 96 ASN A N 1
ATOM 746 C CA . ASN A 1 96 ? 16.494 -0.559 -11.627 1.00 86.69 96 ASN A CA 1
ATOM 747 C C . ASN A 1 96 ? 16.206 -0.279 -10.145 1.00 86.69 96 ASN A C 1
ATOM 749 O O . ASN A 1 96 ? 17.055 -0.546 -9.301 1.00 86.69 96 ASN A O 1
ATOM 753 N N . GLN A 1 97 ? 15.020 0.243 -9.817 1.00 83.50 97 GLN A N 1
ATOM 754 C CA . GLN A 1 97 ? 14.704 0.729 -8.467 1.00 83.50 97 GLN A CA 1
ATOM 755 C C . GLN A 1 97 ? 14.099 -0.346 -7.561 1.00 83.50 97 GLN A C 1
ATOM 757 O O . GLN A 1 97 ? 14.278 -0.327 -6.340 1.00 83.50 97 GLN A O 1
ATOM 762 N N . VAL A 1 98 ? 13.346 -1.285 -8.143 1.00 83.06 98 VAL A N 1
ATOM 763 C CA . VAL A 1 98 ? 12.597 -2.294 -7.375 1.00 83.06 98 VAL A CA 1
ATOM 764 C C . VAL A 1 98 ? 12.808 -3.727 -7.863 1.00 83.06 98 VAL A C 1
ATOM 766 O O . VAL A 1 98 ? 12.224 -4.652 -7.297 1.00 83.06 98 VAL A O 1
ATOM 769 N N . GLY A 1 99 ? 13.678 -3.944 -8.856 1.00 86.19 99 GLY A N 1
ATOM 770 C CA . GLY A 1 99 ? 14.049 -5.279 -9.332 1.00 86.19 99 GLY A CA 1
ATOM 771 C C . GLY A 1 99 ? 12.920 -6.012 -10.057 1.00 86.19 99 GLY A C 1
ATOM 772 O O . GLY A 1 99 ? 12.908 -7.245 -10.099 1.00 86.19 99 GLY A O 1
ATOM 773 N N . VAL A 1 100 ? 11.938 -5.280 -10.587 1.00 88.25 100 VAL A N 1
ATOM 774 C CA . VAL A 1 100 ? 10.809 -5.867 -11.314 1.00 88.25 100 VAL A CA 1
ATOM 775 C C . VAL A 1 100 ? 11.182 -5.993 -12.787 1.00 88.25 100 VAL A C 1
ATOM 777 O O . VAL A 1 100 ? 11.388 -5.007 -13.487 1.00 88.25 100 VAL A O 1
ATOM 780 N N . VAL A 1 101 ? 11.261 -7.232 -13.259 1.00 90.56 101 VAL A N 1
ATOM 781 C CA . VAL A 1 101 ? 11.667 -7.603 -14.618 1.00 90.56 101 VAL A CA 1
ATOM 782 C C . VAL A 1 101 ? 10.617 -8.512 -15.251 1.00 90.56 101 VAL A C 1
ATOM 784 O O . VAL A 1 101 ? 9.751 -9.067 -14.576 1.00 90.56 101 VAL A O 1
ATOM 787 N N . LYS A 1 102 ? 10.702 -8.724 -16.567 1.00 89.88 102 LYS A N 1
ATOM 788 C CA . LYS A 1 102 ? 9.707 -9.500 -17.328 1.00 89.88 102 LYS A CA 1
ATOM 789 C C . LYS A 1 102 ? 9.417 -10.892 -16.739 1.00 89.88 102 LYS A C 1
ATOM 791 O O . LYS A 1 102 ? 8.277 -11.339 -16.791 1.00 89.88 102 LYS A O 1
ATOM 796 N N . SER A 1 103 ? 10.421 -11.562 -16.168 1.00 91.75 103 SER A N 1
ATOM 797 C CA . SER A 1 103 ? 10.276 -12.905 -15.589 1.00 91.75 103 SER A CA 1
ATOM 798 C C . SER A 1 103 ? 9.521 -12.936 -14.256 1.00 91.75 103 SER A C 1
ATOM 800 O O . SER A 1 103 ? 8.865 -13.934 -13.971 1.00 91.75 103 SER A O 1
ATOM 802 N N . ASN A 1 104 ? 9.581 -11.873 -13.443 1.00 91.12 104 ASN A N 1
ATOM 803 C CA . ASN A 1 104 ? 8.902 -11.817 -12.142 1.00 91.12 104 ASN A CA 1
ATOM 804 C C . ASN A 1 104 ? 7.621 -10.963 -12.149 1.00 91.12 104 ASN A C 1
ATOM 806 O O . ASN A 1 104 ? 6.808 -11.080 -11.231 1.00 91.12 104 ASN A O 1
ATOM 810 N N . TYR A 1 105 ? 7.401 -10.171 -13.202 1.00 90.00 105 TYR A N 1
ATOM 811 C CA . TYR A 1 105 ? 6.264 -9.261 -13.328 1.00 90.00 105 TYR A CA 1
ATOM 812 C C . TYR A 1 105 ? 4.889 -9.916 -13.093 1.00 90.00 105 TYR A C 1
ATOM 814 O O . TYR A 1 105 ? 4.118 -9.350 -12.320 1.00 90.00 105 TYR A O 1
ATOM 822 N N . PRO A 1 106 ? 4.555 -11.103 -13.650 1.00 90.69 106 PRO A N 1
ATOM 823 C CA . PRO A 1 106 ? 3.247 -11.719 -13.399 1.00 90.69 106 PRO A CA 1
ATOM 824 C C . PRO A 1 106 ? 2.994 -12.003 -11.911 1.00 90.69 106 PRO A C 1
ATOM 826 O O . PRO A 1 106 ? 1.898 -11.763 -11.408 1.00 90.69 106 PRO A O 1
ATOM 829 N N . TYR A 1 107 ? 4.020 -12.454 -11.185 1.00 90.12 107 TYR A N 1
ATOM 830 C CA . TYR A 1 107 ? 3.928 -12.719 -9.747 1.00 90.12 107 TYR A CA 1
ATOM 831 C C . TYR A 1 107 ? 3.779 -11.428 -8.943 1.00 90.12 107 TYR A C 1
ATOM 833 O O . TYR A 1 107 ? 2.958 -11.357 -8.030 1.00 90.12 107 TYR A O 1
ATOM 841 N N . VAL A 1 108 ? 4.543 -10.398 -9.312 1.00 90.44 108 VAL A N 1
ATOM 842 C CA . VAL A 1 108 ? 4.461 -9.061 -8.714 1.00 90.44 108 VAL A CA 1
ATOM 843 C C . VAL A 1 108 ? 3.065 -8.469 -8.912 1.00 90.44 108 VAL A C 1
ATOM 845 O O . VAL A 1 108 ? 2.457 -8.012 -7.951 1.00 90.44 108 VAL A O 1
ATOM 848 N N . PHE A 1 109 ? 2.519 -8.541 -10.127 1.00 88.94 109 PHE A N 1
ATOM 849 C CA . PHE A 1 109 ? 1.178 -8.053 -10.445 1.00 88.94 109 PHE A CA 1
ATOM 850 C C . PHE A 1 109 ? 0.103 -8.728 -9.583 1.00 88.94 109 PHE A C 1
ATOM 852 O O . PHE A 1 109 ? -0.692 -8.048 -8.931 1.00 88.94 109 PHE A O 1
ATOM 859 N N . VAL A 1 110 ? 0.112 -10.064 -9.524 1.00 90.19 110 VAL A N 1
ATOM 860 C CA . VAL A 1 110 ? -0.839 -10.828 -8.704 1.00 90.19 110 VAL A CA 1
ATOM 861 C C . VAL A 1 110 ? -0.703 -10.464 -7.226 1.00 90.19 110 VAL A C 1
ATOM 863 O O . VAL A 1 110 ? -1.713 -10.252 -6.556 1.00 90.19 110 VAL A O 1
ATOM 866 N N . TYR A 1 111 ? 0.527 -10.334 -6.721 1.00 91.81 111 TYR A N 1
ATOM 867 C CA . TYR A 1 111 ? 0.778 -9.898 -5.350 1.00 91.81 111 TYR A CA 1
ATOM 868 C C . TYR A 1 111 ? 0.199 -8.504 -5.074 1.00 91.81 111 TYR A C 1
ATOM 870 O O . TYR A 1 111 ? -0.503 -8.329 -4.078 1.00 91.81 111 TYR A O 1
ATOM 878 N N . VAL A 1 112 ? 0.447 -7.520 -5.945 1.00 89.69 112 VAL A N 1
ATOM 879 C CA . VAL A 1 112 ? -0.043 -6.143 -5.758 1.00 89.69 112 VAL A CA 1
ATOM 880 C C . VAL A 1 112 ? -1.565 -6.124 -5.641 1.00 89.69 112 VAL A C 1
ATOM 882 O O . VAL A 1 112 ? -2.106 -5.523 -4.712 1.00 89.69 112 VAL A O 1
ATOM 885 N N . VAL A 1 113 ? -2.253 -6.816 -6.550 1.00 88.19 113 VAL A N 1
ATOM 886 C CA . VAL A 1 113 ? -3.717 -6.789 -6.627 1.00 88.19 113 VAL A CA 1
ATOM 887 C C . VAL A 1 113 ? -4.363 -7.616 -5.514 1.00 88.19 113 VAL A C 1
ATOM 889 O O . VAL A 1 113 ? -5.289 -7.141 -4.860 1.00 88.19 113 VAL A O 1
ATOM 892 N N . LEU A 1 114 ? -3.897 -8.848 -5.283 1.00 89.12 114 LEU A N 1
ATOM 893 C CA . LEU A 1 114 ? -4.581 -9.800 -4.398 1.00 89.12 114 LEU A CA 1
ATOM 894 C C . LEU A 1 114 ? -4.062 -9.815 -2.962 1.00 89.12 114 LEU A C 1
ATOM 896 O O . LEU A 1 114 ? -4.770 -10.292 -2.079 1.00 89.12 114 LEU A O 1
ATOM 900 N N . ILE A 1 115 ? -2.841 -9.341 -2.712 1.00 92.19 115 ILE A N 1
ATOM 901 C CA . ILE A 1 115 ? -2.219 -9.404 -1.384 1.00 92.19 115 ILE A CA 1
ATOM 902 C C . ILE A 1 115 ? -1.977 -7.998 -0.845 1.00 92.19 115 ILE A C 1
ATOM 904 O O . ILE A 1 115 ? -2.497 -7.663 0.218 1.00 92.19 115 ILE A O 1
ATOM 908 N N . ASN A 1 116 ? -1.238 -7.155 -1.571 1.00 93.44 116 ASN A N 1
ATOM 909 C CA . ASN A 1 116 ? -0.899 -5.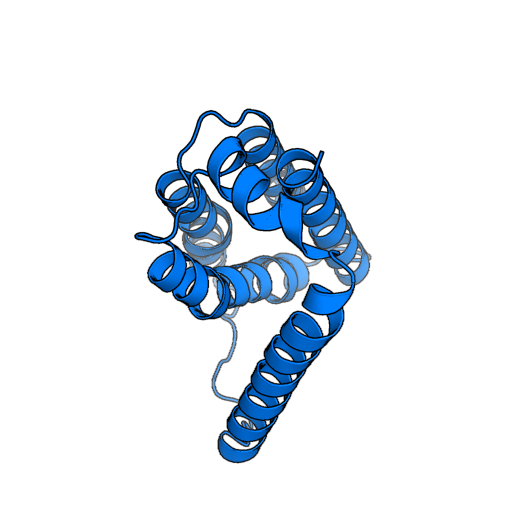816 -1.093 1.00 93.44 116 ASN A CA 1
ATOM 910 C C . ASN A 1 116 ? -2.147 -4.940 -0.916 1.00 93.44 116 ASN A C 1
ATOM 912 O O . ASN A 1 116 ? -2.318 -4.342 0.142 1.00 93.44 116 ASN A O 1
ATOM 916 N N . GLY A 1 117 ? -3.054 -4.929 -1.900 1.00 91.31 117 GLY A N 1
ATOM 917 C CA . GLY A 1 117 ? -4.319 -4.192 -1.809 1.00 91.31 117 GLY A CA 1
ATOM 918 C C . GLY A 1 117 ? -5.123 -4.534 -0.543 1.00 91.31 117 GLY A C 1
ATOM 919 O O . GLY A 1 117 ? -5.399 -3.637 0.256 1.00 91.31 117 GLY A O 1
ATOM 920 N N . PRO A 1 118 ? -5.452 -5.817 -0.289 1.00 91.81 118 PRO A N 1
ATOM 921 C CA . PRO A 1 118 ? -6.137 -6.217 0.940 1.00 91.81 118 PRO A CA 1
ATOM 922 C C . PRO A 1 118 ? -5.360 -5.943 2.233 1.00 91.81 118 PRO A C 1
ATOM 924 O O . PRO A 1 118 ? -5.983 -5.634 3.247 1.00 91.81 118 PRO A O 1
ATOM 927 N N . LEU A 1 119 ? -4.024 -6.038 2.228 1.00 94.44 119 LEU A N 1
ATOM 928 C CA . LEU A 1 119 ? -3.200 -5.694 3.394 1.00 94.44 119 LEU A CA 1
ATOM 929 C C . LEU A 1 119 ? -3.299 -4.210 3.745 1.00 94.44 119 LEU A C 1
ATOM 931 O O . LEU A 1 119 ? -3.470 -3.866 4.914 1.00 94.44 119 LEU A O 1
ATOM 935 N N . GLU A 1 120 ? -3.205 -3.336 2.747 1.00 94.25 120 GLU A N 1
ATOM 936 C CA . GLU A 1 120 ? -3.324 -1.893 2.944 1.00 94.25 120 GLU A CA 1
ATOM 937 C C . GLU A 1 120 ? -4.745 -1.512 3.368 1.00 94.25 120 GLU A C 1
ATOM 939 O O . GLU A 1 120 ? -4.925 -0.745 4.316 1.00 94.25 120 GLU A O 1
ATOM 944 N N . GLU A 1 121 ? -5.762 -2.115 2.750 1.00 92.75 121 GLU A N 1
ATOM 945 C CA . GLU A 1 121 ? -7.159 -1.959 3.156 1.00 92.75 121 GLU A CA 1
ATOM 946 C C . GLU A 1 121 ? -7.359 -2.368 4.624 1.00 92.75 121 GLU A C 1
ATOM 948 O O . GLU A 1 121 ? -7.932 -1.622 5.422 1.00 92.75 121 GLU A O 1
ATOM 953 N N . PHE A 1 122 ? -6.823 -3.525 5.015 1.00 94.19 122 PHE A N 1
ATOM 954 C CA . PHE A 1 122 ? -6.878 -4.003 6.389 1.00 94.19 122 PHE A CA 1
ATOM 955 C C . PHE A 1 122 ? -6.155 -3.059 7.358 1.00 94.19 122 PHE A C 1
ATOM 957 O O . PHE A 1 122 ? -6.724 -2.697 8.390 1.00 94.19 122 PHE A O 1
ATOM 964 N N . PHE A 1 123 ? -4.933 -2.622 7.052 1.00 94.88 123 PHE A N 1
ATOM 965 C CA . PHE A 1 123 ? -4.176 -1.759 7.954 1.00 94.88 123 PHE A CA 1
ATOM 966 C C . PHE A 1 123 ? -4.813 -0.373 8.088 1.00 94.88 123 PHE A C 1
ATOM 968 O O . PHE A 1 123 ? -5.160 0.050 9.193 1.00 94.88 123 PHE A O 1
ATOM 975 N N . PHE A 1 124 ? -5.010 0.334 6.977 1.00 94.62 124 PHE A N 1
ATOM 976 C CA . PHE A 1 124 ? -5.483 1.714 7.006 1.00 94.62 124 PHE A CA 1
ATOM 977 C C . PHE A 1 124 ? -6.988 1.787 7.304 1.00 94.62 124 PHE A C 1
ATOM 979 O O . PHE A 1 124 ? -7.403 2.508 8.213 1.00 94.62 124 PHE A O 1
ATOM 986 N N . ARG A 1 125 ? -7.834 1.007 6.618 1.00 90.81 125 ARG A N 1
ATOM 987 C CA . ARG A 1 125 ? -9.297 1.168 6.737 1.00 90.81 125 ARG A CA 1
ATOM 988 C C . ARG A 1 125 ? -9.938 0.367 7.853 1.00 90.81 125 ARG A C 1
ATOM 990 O O . ARG A 1 125 ? -11.004 0.766 8.318 1.00 90.81 125 ARG A O 1
ATOM 997 N N . HIS A 1 126 ? -9.307 -0.708 8.321 1.00 91.56 126 HIS A N 1
ATOM 998 C CA . HIS A 1 126 ? -9.805 -1.457 9.476 1.00 91.56 126 HIS A CA 1
ATOM 999 C C . HIS A 1 126 ? -8.991 -1.168 10.737 1.00 91.56 126 HIS A C 1
ATOM 1001 O O . HIS A 1 126 ? -9.526 -0.629 11.706 1.00 91.56 126 HIS A O 1
ATOM 1007 N N . TYR A 1 127 ? -7.694 -1.481 10.741 1.00 92.69 127 TYR A N 1
ATOM 1008 C CA . TYR A 1 127 ? -6.877 -1.446 11.954 1.00 92.69 127 TYR A CA 1
ATOM 1009 C C . TYR A 1 127 ? -6.653 -0.035 12.508 1.00 92.69 127 TYR A C 1
ATOM 1011 O O . TYR A 1 127 ? -6.791 0.157 13.716 1.00 92.69 127 TYR A O 1
ATOM 1019 N N . VAL A 1 128 ? -6.329 0.957 11.673 1.00 91.50 128 VAL A N 1
ATOM 1020 C CA . VAL A 1 128 ? -6.197 2.357 12.121 1.00 91.50 128 VAL A CA 1
ATOM 1021 C C . VAL A 1 128 ? -7.572 2.923 12.490 1.00 91.50 128 VAL A C 1
ATOM 1023 O O . VAL A 1 128 ? -7.718 3.587 13.518 1.00 91.50 128 VAL A O 1
ATOM 1026 N N . TYR A 1 129 ? -8.595 2.621 11.687 1.00 88.12 129 TYR A N 1
ATOM 1027 C CA . TYR A 1 129 ? -9.952 3.143 11.865 1.00 88.12 129 TYR A CA 1
ATOM 1028 C C . TYR A 1 129 ? -10.648 2.652 13.137 1.00 88.12 129 TYR A C 1
ATOM 1030 O O . TYR A 1 129 ? -11.430 3.390 13.735 1.00 88.12 129 TYR A O 1
ATOM 1038 N N . ILE A 1 130 ? -10.386 1.419 13.568 1.00 89.12 130 ILE A N 1
ATOM 1039 C CA . ILE A 1 130 ? -11.024 0.866 14.764 1.00 89.12 130 ILE A CA 1
ATOM 1040 C C . ILE A 1 130 ? -10.444 1.423 16.067 1.00 89.12 130 ILE A C 1
ATOM 1042 O O . ILE A 1 130 ? -11.036 1.275 17.136 1.00 89.12 130 ILE A O 1
ATOM 1046 N N . GLN A 1 131 ? -9.288 2.082 16.009 1.00 87.88 131 GLN A N 1
ATOM 1047 C CA . GLN A 1 131 ? -8.722 2.692 17.199 1.00 87.88 131 GLN A CA 1
ATOM 1048 C C . GLN A 1 131 ? -9.588 3.868 17.665 1.00 87.88 131 GLN A C 1
ATOM 1050 O O . GLN A 1 131 ? -10.109 4.661 16.875 1.00 87.88 131 GLN A O 1
ATOM 1055 N N . ASP A 1 132 ? -9.708 3.990 18.981 1.00 84.81 132 ASP A N 1
ATOM 1056 C CA . ASP A 1 132 ? -10.509 5.028 19.614 1.00 84.81 132 ASP A CA 1
ATOM 1057 C C . ASP A 1 132 ? -9.686 6.309 19.803 1.00 84.81 132 ASP A C 1
ATOM 1059 O O . ASP A 1 132 ? -8.984 6.491 20.799 1.00 84.81 132 ASP A O 1
ATOM 1063 N N . PHE A 1 133 ? -9.670 7.166 18.778 1.00 85.88 133 PHE A N 1
ATOM 1064 C CA . PHE A 1 133 ? -9.074 8.496 18.872 1.00 85.88 133 PHE A CA 1
ATOM 1065 C C . PHE A 1 133 ? -9.722 9.513 17.918 1.00 85.88 133 PHE A C 1
ATOM 1067 O O . PHE A 1 133 ? -10.242 9.175 16.849 1.00 85.88 133 PHE A O 1
ATOM 1074 N N . LYS A 1 134 ? -9.656 10.796 18.304 1.00 87.06 134 LYS A N 1
ATOM 1075 C CA . LYS A 1 134 ? -10.180 11.931 17.527 1.00 87.06 134 LYS A CA 1
ATOM 1076 C C . LYS A 1 134 ? -9.533 11.988 16.137 1.00 87.06 134 LYS A C 1
ATOM 1078 O O . LYS A 1 134 ? -8.321 11.856 16.017 1.00 87.06 134 LYS A O 1
ATOM 1083 N N . TYR A 1 135 ? -10.338 12.218 15.099 1.00 89.00 135 TYR A N 1
ATOM 1084 C CA . TYR A 1 135 ? -9.889 12.341 13.702 1.00 89.00 135 TYR A CA 1
ATOM 1085 C C . TYR A 1 135 ? -9.273 11.077 13.070 1.00 89.00 135 TYR A C 1
ATOM 1087 O O . TYR A 1 135 ? -8.542 11.182 12.088 1.00 89.00 135 TYR A O 1
ATOM 1095 N N . ARG A 1 136 ? -9.608 9.870 13.549 1.00 89.12 136 ARG A N 1
ATOM 1096 C CA . ARG A 1 136 ? -9.106 8.595 12.987 1.00 89.12 136 ARG A CA 1
ATOM 1097 C C . ARG A 1 136 ? -9.210 8.453 11.462 1.00 89.12 136 ARG A C 1
ATOM 1099 O O . ARG A 1 136 ? -8.293 7.923 10.846 1.00 89.12 136 ARG A O 1
ATOM 1106 N N . LYS A 1 137 ? -10.278 8.983 10.845 1.00 89.00 137 LYS A N 1
ATOM 1107 C CA . LYS A 1 137 ? -10.452 9.021 9.378 1.00 89.00 137 LYS A CA 1
ATOM 1108 C C . LYS A 1 137 ? -9.347 9.827 8.700 1.00 89.00 137 LYS A C 1
ATOM 1110 O O . LYS A 1 137 ? -8.695 9.321 7.797 1.00 89.00 137 LYS A O 1
ATOM 1115 N N . PHE A 1 138 ? -9.129 11.050 9.181 1.00 92.06 138 PHE A N 1
ATOM 1116 C CA . PHE A 1 138 ? -8.123 11.959 8.644 1.00 92.06 138 PHE A CA 1
ATOM 1117 C C . PHE A 1 138 ? -6.708 11.420 8.861 1.00 92.06 138 PHE A C 1
ATOM 1119 O O . PHE A 1 138 ? -5.893 11.439 7.948 1.00 92.06 138 PHE A O 1
ATOM 1126 N N . VAL A 1 139 ? -6.426 10.873 10.047 1.00 91.56 139 VAL A N 1
ATOM 1127 C CA . VAL A 1 139 ? -5.119 10.266 10.336 1.00 91.56 139 VAL A CA 1
ATOM 1128 C C . VAL A 1 139 ? -4.867 9.056 9.441 1.00 91.56 139 VAL A C 1
ATOM 1130 O O . VAL A 1 139 ? -3.778 8.936 8.896 1.00 91.56 139 VAL A O 1
ATOM 1133 N N . SER A 1 140 ? -5.865 8.195 9.228 1.00 93.62 140 SER A N 1
ATOM 1134 C CA . SER A 1 140 ? -5.731 7.073 8.298 1.00 93.62 140 SER A CA 1
ATOM 1135 C C . SER A 1 140 ? -5.446 7.535 6.870 1.00 93.62 140 SER A C 1
ATOM 1137 O O . SER A 1 140 ? -4.544 6.987 6.245 1.00 93.62 140 SER A O 1
ATOM 1139 N N . SER A 1 141 ? -6.194 8.511 6.345 1.00 93.62 141 SER A N 1
ATOM 1140 C CA . SER A 1 141 ? -5.980 9.011 4.980 1.00 93.62 141 SER A CA 1
ATOM 1141 C C . SER A 1 141 ? -4.637 9.724 4.834 1.00 93.62 141 SER A C 1
ATOM 1143 O O . SER A 1 141 ? -3.975 9.581 3.811 1.00 93.62 141 SER A O 1
ATOM 1145 N N . LEU A 1 142 ? -4.213 10.458 5.866 1.00 94.19 142 LEU A N 1
ATOM 1146 C CA . LEU A 1 142 ? -2.929 11.148 5.881 1.00 94.19 142 LEU A CA 1
ATOM 1147 C C . LEU A 1 142 ? -1.769 10.149 5.893 1.00 94.19 142 LEU A C 1
ATOM 1149 O O . LEU A 1 142 ? -0.866 10.261 5.073 1.00 94.19 142 LEU A O 1
ATOM 1153 N N . LEU A 1 143 ? -1.817 9.143 6.772 1.00 93.88 143 LEU A N 1
ATOM 1154 C CA . LEU A 1 143 ? -0.805 8.086 6.827 1.00 93.88 143 LEU A CA 1
ATOM 1155 C C . LEU A 1 143 ? -0.742 7.288 5.520 1.00 93.88 143 LEU A C 1
ATOM 1157 O O . LEU A 1 143 ? 0.352 6.992 5.051 1.00 93.88 143 LEU A O 1
ATOM 1161 N N . PHE A 1 144 ? -1.896 6.985 4.918 1.00 94.44 144 PHE A N 1
ATOM 1162 C CA . PHE A 1 144 ? -1.974 6.328 3.614 1.00 94.44 144 PHE A CA 1
ATOM 1163 C C . PHE A 1 144 ? -1.302 7.169 2.520 1.00 94.44 144 PHE A C 1
ATOM 1165 O O . PHE A 1 144 ? -0.484 6.644 1.770 1.00 94.44 144 PHE A O 1
ATOM 1172 N N . SER A 1 145 ? -1.597 8.472 2.466 1.00 94.50 145 SER A N 1
ATOM 1173 C CA . SER A 1 145 ? -1.002 9.397 1.493 1.00 94.50 145 SER A CA 1
ATOM 1174 C C . SER A 1 145 ? 0.515 9.519 1.664 1.00 94.50 145 SER A C 1
ATOM 1176 O O . SER A 1 145 ? 1.256 9.323 0.706 1.00 94.50 145 SER A O 1
ATOM 1178 N N . ILE A 1 146 ? 0.993 9.751 2.893 1.00 93.69 146 ILE A N 1
ATOM 1179 C CA . ILE A 1 146 ? 2.430 9.879 3.193 1.00 93.69 146 ILE A CA 1
ATOM 1180 C C . ILE A 1 146 ? 3.191 8.607 2.795 1.00 93.69 146 ILE A C 1
ATOM 1182 O O . ILE A 1 146 ? 4.247 8.691 2.174 1.00 93.69 146 ILE A O 1
ATOM 1186 N N . TYR A 1 147 ? 2.641 7.432 3.111 1.00 92.56 147 TYR A N 1
ATOM 1187 C CA . TYR A 1 147 ? 3.211 6.147 2.706 1.00 92.56 147 TYR A CA 1
ATOM 1188 C C . TYR A 1 147 ? 3.316 6.005 1.180 1.00 92.56 147 TYR A C 1
ATOM 1190 O O . TYR A 1 147 ? 4.369 5.612 0.680 1.00 92.56 147 TYR A O 1
ATOM 1198 N N . HIS A 1 148 ? 2.270 6.376 0.434 1.00 91.69 148 HIS A N 1
ATOM 1199 C CA . HIS A 1 148 ? 2.280 6.292 -1.030 1.00 91.69 148 HIS A CA 1
ATOM 1200 C C . HIS A 1 148 ? 3.262 7.269 -1.668 1.00 91.69 148 HIS A C 1
ATOM 1202 O O . HIS A 1 148 ? 3.991 6.883 -2.577 1.00 91.69 148 HIS A O 1
ATOM 1208 N N . VAL A 1 149 ? 3.325 8.509 -1.179 1.00 91.25 149 VAL A N 1
ATOM 1209 C CA . VAL A 1 149 ? 4.299 9.497 -1.662 1.00 91.25 149 VAL A CA 1
ATOM 1210 C C . VAL A 1 149 ? 5.722 8.992 -1.431 1.00 91.25 149 VAL A C 1
ATOM 1212 O O . VAL A 1 149 ? 6.524 9.011 -2.358 1.00 91.25 149 VAL A O 1
ATOM 1215 N N . GLY A 1 150 ? 6.023 8.478 -0.233 1.00 88.19 150 GLY A N 1
ATOM 1216 C CA . GLY A 1 150 ? 7.348 7.943 0.087 1.00 88.19 150 GLY A CA 1
ATOM 1217 C C . GLY A 1 150 ? 7.755 6.758 -0.794 1.00 88.19 150 GLY A C 1
ATOM 1218 O O . GLY A 1 150 ? 8.894 6.697 -1.246 1.00 88.19 150 GLY A O 1
ATOM 1219 N N . MET A 1 151 ? 6.823 5.846 -1.081 1.00 86.12 151 MET A N 1
ATOM 1220 C CA . MET A 1 151 ? 7.079 4.696 -1.954 1.00 86.12 151 MET A CA 1
ATOM 1221 C C . MET A 1 151 ? 7.264 5.102 -3.421 1.00 86.12 151 MET A C 1
ATOM 1223 O O . MET A 1 151 ? 8.152 4.592 -4.097 1.00 86.12 151 MET A O 1
ATOM 1227 N N . LEU A 1 152 ? 6.424 6.006 -3.931 1.00 86.50 152 LEU A N 1
ATOM 1228 C CA . LEU A 1 152 ? 6.475 6.423 -5.334 1.00 86.50 152 LEU A CA 1
ATOM 1229 C C . LEU A 1 152 ? 7.704 7.279 -5.637 1.00 86.50 152 LEU A C 1
ATOM 1231 O O . LEU A 1 152 ? 8.256 7.159 -6.727 1.00 86.50 152 LEU A O 1
ATOM 1235 N N . PHE A 1 153 ? 8.156 8.080 -4.669 1.00 84.31 153 PHE A N 1
ATOM 1236 C CA . PHE A 1 153 ? 9.334 8.934 -4.813 1.00 84.31 153 PHE A CA 1
ATOM 1237 C C . PHE A 1 153 ? 10.595 8.151 -5.203 1.00 84.31 153 PHE A C 1
ATOM 1239 O O . PHE A 1 153 ? 11.434 8.663 -5.933 1.00 84.31 153 PHE A O 1
ATOM 1246 N N . THR A 1 154 ? 10.734 6.900 -4.754 1.00 75.62 154 THR A N 1
ATOM 1247 C CA . THR A 1 154 ? 11.893 6.067 -5.111 1.00 75.62 154 THR A CA 1
ATOM 1248 C C . THR A 1 154 ? 11.680 5.228 -6.363 1.00 75.62 154 THR A C 1
ATOM 1250 O O . THR A 1 154 ? 12.650 4.818 -6.994 1.00 75.62 154 THR A O 1
ATOM 1253 N N . MET A 1 155 ? 10.427 4.975 -6.747 1.00 76.44 155 MET A N 1
ATOM 1254 C CA . MET A 1 155 ? 10.087 4.183 -7.933 1.00 76.44 155 MET A CA 1
ATOM 1255 C C . MET A 1 155 ? 10.130 4.987 -9.237 1.00 76.44 155 MET A C 1
ATOM 1257 O O . MET A 1 155 ? 10.381 4.396 -10.287 1.00 76.44 155 MET A O 1
ATOM 1261 N N . PHE A 1 156 ? 9.873 6.295 -9.191 1.00 74.31 156 PHE A N 1
ATOM 1262 C CA . PHE A 1 156 ? 9.825 7.173 -10.364 1.00 74.31 156 PHE A CA 1
ATOM 1263 C C . PHE A 1 156 ? 10.564 8.490 -10.071 1.00 74.31 156 PHE A C 1
ATOM 1265 O O . PHE A 1 156 ? 9.911 9.464 -9.691 1.00 74.31 156 PHE A O 1
ATOM 1272 N N . PRO A 1 157 ? 11.908 8.501 -10.169 1.00 58.59 157 PRO A N 1
ATOM 1273 C CA . PRO A 1 157 ? 12.696 9.725 -10.047 1.00 58.59 157 PRO A CA 1
ATOM 1274 C C . PRO A 1 157 ? 12.492 10.679 -11.232 1.00 58.59 157 PRO A C 1
ATOM 1276 O O . PRO A 1 157 ? 12.186 10.194 -12.349 1.00 58.59 157 PRO A O 1
#